Protein AF-A0A962N5F3-F1 (afdb_monomer)

Foldseek 3Di:
DQQWKKKAWPDQDPPQGGMDTQRQCSVCQVVLQVVCVVVVADRLLVQDQPSPPPPVPPDDPPPDDHDDNWAQLVRCLVSLVVSLVVCVVCVVVGPCSPSNNVSSVSSNVVSVSCNVVRIIIGMDTD

pLDDT: mean 84.39, std 16.18, range [43.09, 96.56]

Solvent-accessible surface area (backbone atoms only — not comparable to full-atom values): 7182 Å² total; per-residue (Å²): 126,48,78,33,29,31,45,35,39,78,55,68,43,89,101,66,50,42,60,48,81,30,64,53,45,18,73,36,40,74,60,51,34,53,48,20,61,75,75,71,41,66,37,69,60,61,50,20,67,84,50,78,70,75,65,91,64,93,80,71,94,78,78,76,72,89,84,61,77,61,41,61,24,65,74,52,44,62,30,48,54,54,50,41,53,48,44,69,74,47,38,85,84,42,97,52,38,72,58,32,47,51,42,40,55,50,53,46,54,51,27,55,52,25,43,77,71,71,33,31,27,30,36,47,76,74

Sequence (126 aa):
MADALYLILEEAIDDVGESSEAPAMAKALRKLNRIARVIGVSRLSGFAPGSDEADEDEDDEWRMSGGEDWFAAEEALESLHALDGYVESDPEEFKRPKALRKEFAQLIAILERAAEEGVRFRFEIE

Mean predicted aligned error: 6.51 Å

Radius of gyration: 13.87 Å; Cα contacts (8 Å, |Δi|>4): 184; chains: 1; bounding box: 34×25×41 Å

Secondary structure (DSSP, 8-state):
--S-EEEEEEEEETTTEEEEE-HH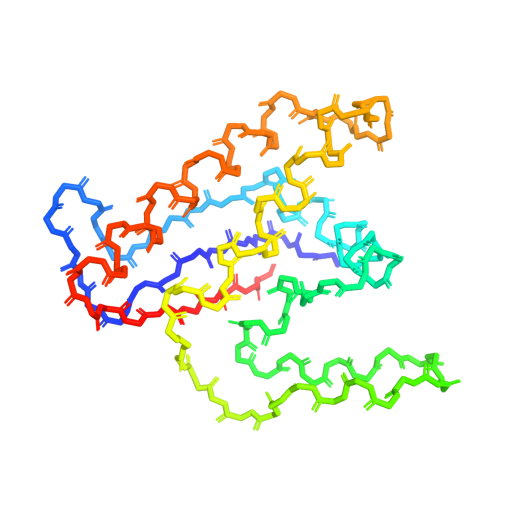HHHHHHHHHHHHHHHT---GGGGSTT-----S---------S--S-EEHHHHHHHHHHHHHHHHH-GGGSSSHHHHHHHHHHHHHHHHHHHHHT-EEEEEE-

Structure (mmCIF, N/CA/C/O backbone):
data_AF-A0A962N5F3-F1
#
_entry.id   AF-A0A962N5F3-F1
#
loop_
_atom_site.group_PDB
_atom_site.id
_atom_site.type_symbol
_atom_site.label_atom_id
_atom_site.label_alt_id
_atom_site.label_comp_id
_atom_site.label_asym_id
_atom_site.label_entity_id
_atom_site.label_seq_id
_atom_site.pdbx_PDB_ins_code
_atom_site.Cartn_x
_atom_site.Cartn_y
_atom_site.Cartn_z
_atom_site.occupancy
_atom_site.B_iso_or_equiv
_atom_site.auth_seq_id
_atom_site.auth_comp_id
_atom_site.auth_asym_id
_atom_site.auth_atom_id
_atom_site.pdbx_PDB_model_num
ATOM 1 N N . MET A 1 1 ? -1.019 11.096 -14.756 1.00 54.66 1 MET A N 1
ATOM 2 C CA . MET A 1 1 ? -0.041 10.387 -13.899 1.00 54.66 1 MET A CA 1
ATOM 3 C C . MET A 1 1 ? -0.479 10.738 -12.500 1.00 54.66 1 MET A C 1
ATOM 5 O O . MET A 1 1 ? -0.838 11.891 -12.342 1.00 54.66 1 MET A O 1
ATOM 9 N N . ALA A 1 2 ? -0.517 9.785 -11.570 1.00 61.31 2 ALA A N 1
ATOM 10 C CA . ALA A 1 2 ? -0.730 10.136 -10.170 1.00 61.31 2 ALA A CA 1
ATOM 11 C C . ALA A 1 2 ? 0.458 10.991 -9.719 1.00 61.31 2 ALA A C 1
ATOM 13 O O . ALA A 1 2 ? 1.613 10.563 -9.856 1.00 61.31 2 ALA A O 1
ATOM 14 N N . ASP A 1 3 ? 0.169 12.201 -9.277 1.00 71.00 3 ASP A N 1
ATOM 15 C CA . ASP A 1 3 ? 1.122 13.120 -8.683 1.00 71.00 3 ASP A CA 1
ATOM 16 C C . ASP A 1 3 ? 1.367 12.742 -7.212 1.00 71.00 3 ASP A C 1
ATOM 18 O O . ASP A 1 3 ? 2.507 12.866 -6.747 1.00 71.00 3 ASP A O 1
ATOM 22 N N . ALA A 1 4 ? 0.372 12.151 -6.536 1.00 84.31 4 ALA A N 1
ATOM 23 C CA . ALA A 1 4 ? 0.507 11.564 -5.204 1.00 84.31 4 ALA A CA 1
ATOM 24 C C . ALA A 1 4 ? -0.363 10.305 -4.991 1.00 84.31 4 ALA A C 1
ATOM 26 O O . ALA A 1 4 ? -1.349 10.066 -5.685 1.00 84.31 4 ALA A O 1
ATOM 27 N N . LEU A 1 5 ? 0.049 9.472 -4.030 1.00 90.69 5 LEU A N 1
ATOM 28 C CA . LEU A 1 5 ? -0.692 8.310 -3.534 1.00 90.69 5 LEU A CA 1
ATOM 29 C C . LEU A 1 5 ? -0.639 8.355 -2.008 1.00 90.69 5 LEU A C 1
ATOM 31 O O . LEU A 1 5 ? 0.456 8.349 -1.437 1.00 90.69 5 LEU A O 1
ATOM 35 N N . TYR A 1 6 ? -1.800 8.362 -1.369 1.00 91.81 6 TYR A N 1
ATOM 36 C CA . TYR A 1 6 ? -1.949 8.361 0.080 1.00 91.81 6 TYR A CA 1
ATOM 37 C C . TYR A 1 6 ? -2.725 7.132 0.523 1.00 91.81 6 TYR A C 1
ATOM 39 O O . TYR A 1 6 ? -3.750 6.808 -0.063 1.00 91.81 6 TYR A O 1
ATOM 47 N N . LEU A 1 7 ? -2.259 6.466 1.572 1.00 93.75 7 LEU A N 1
ATOM 48 C CA . LEU A 1 7 ? -3.068 5.542 2.355 1.00 93.75 7 LEU A CA 1
ATOM 49 C C . LEU A 1 7 ? -3.762 6.345 3.447 1.00 93.75 7 LEU A C 1
ATOM 51 O O . LEU A 1 7 ? -3.077 7.005 4.226 1.00 93.75 7 LEU A O 1
ATOM 55 N N . ILE A 1 8 ? -5.087 6.279 3.504 1.00 94.19 8 ILE A N 1
ATOM 56 C CA . ILE A 1 8 ? -5.911 6.923 4.527 1.00 94.19 8 ILE A CA 1
ATOM 57 C C . ILE A 1 8 ? -6.582 5.831 5.357 1.00 94.19 8 ILE A C 1
ATOM 59 O O . ILE A 1 8 ? -7.126 4.880 4.795 1.00 94.19 8 ILE A O 1
ATOM 63 N N . LEU A 1 9 ? -6.544 5.966 6.678 1.00 94.00 9 LEU A N 1
ATOM 64 C CA . LEU A 1 9 ? -7.265 5.107 7.614 1.00 94.00 9 LEU A CA 1
ATOM 65 C C . LEU A 1 9 ? -8.596 5.758 8.004 1.00 94.00 9 LEU A C 1
ATOM 67 O O . LEU A 1 9 ? -8.680 6.979 8.110 1.00 94.00 9 LEU A O 1
ATOM 71 N N . GLU A 1 10 ? -9.635 4.948 8.210 1.00 92.44 10 GLU A N 1
ATOM 72 C CA . GLU A 1 10 ? -10.956 5.434 8.637 1.00 92.44 10 GLU A CA 1
ATOM 73 C C . GLU A 1 10 ? -10.895 6.067 10.031 1.00 92.44 10 GLU A C 1
ATOM 75 O O . GLU A 1 10 ? -11.589 7.042 10.316 1.00 92.44 10 GLU A O 1
ATOM 80 N N . GLU A 1 11 ? -10.033 5.522 10.887 1.00 90.19 11 GLU A N 1
ATOM 81 C CA . GLU A 1 11 ? -9.745 6.030 12.219 1.00 90.19 11 GLU A CA 1
ATOM 82 C C . GLU A 1 11 ? -8.227 6.051 12.431 1.00 90.19 11 GLU A C 1
ATOM 84 O O . GLU A 1 11 ? -7.497 5.193 11.931 1.00 90.19 11 GLU A O 1
ATOM 89 N N . ALA A 1 12 ? -7.731 7.049 13.162 1.00 88.50 12 ALA A N 1
ATOM 90 C CA . ALA A 1 12 ? -6.312 7.130 13.480 1.00 88.50 12 ALA A CA 1
ATOM 91 C C . ALA A 1 12 ? -5.913 6.004 14.440 1.00 88.50 12 ALA A C 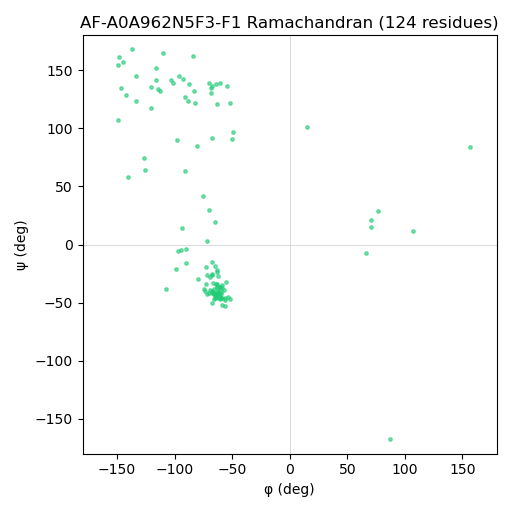1
ATOM 93 O O . ALA A 1 12 ? -6.570 5.789 15.458 1.00 88.50 12 ALA A O 1
ATOM 94 N N . ILE A 1 13 ? -4.791 5.356 14.143 1.00 89.56 13 ILE A N 1
ATOM 95 C CA . ILE A 1 13 ? -4.197 4.339 15.009 1.00 89.56 13 ILE A CA 1
ATOM 96 C C . ILE A 1 13 ? -3.023 4.952 15.773 1.00 89.56 13 ILE A C 1
ATOM 98 O O . ILE A 1 13 ? -2.224 5.713 15.204 1.00 89.56 13 ILE A O 1
ATOM 102 N N . ASP A 1 14 ? -2.904 4.607 17.056 1.00 83.81 14 ASP A N 1
ATOM 103 C CA . ASP A 1 14 ? -1.775 5.011 17.894 1.00 83.81 14 ASP A CA 1
ATOM 104 C C . ASP A 1 14 ? -0.441 4.602 17.230 1.00 83.81 14 ASP A C 1
ATOM 106 O O . ASP A 1 14 ? -0.303 3.518 16.668 1.00 83.81 14 ASP A O 1
ATOM 110 N N . ASP A 1 15 ? 0.544 5.503 17.255 1.00 79.94 15 ASP A N 1
ATOM 111 C CA . ASP A 1 15 ? 1.874 5.366 16.629 1.00 79.94 15 ASP A CA 1
ATOM 112 C C . ASP A 1 15 ? 1.931 5.312 15.081 1.00 79.94 15 ASP A C 1
ATOM 114 O O . ASP A 1 15 ? 3.025 5.408 14.517 1.00 79.94 15 ASP A O 1
ATOM 118 N N . VAL A 1 16 ? 0.793 5.238 14.378 1.00 80.25 16 VAL A N 1
ATOM 119 C CA . VAL A 1 16 ? 0.719 5.218 12.900 1.00 80.25 16 VAL A CA 1
ATOM 120 C C . VAL A 1 16 ? 0.180 6.531 12.321 1.00 80.25 16 VAL A C 1
ATOM 122 O O . VAL A 1 16 ? 0.693 7.019 11.311 1.00 80.25 16 VAL A O 1
ATOM 125 N N . GLY A 1 17 ? -0.811 7.136 12.981 1.00 84.06 17 GLY A N 1
ATOM 126 C CA . GLY A 1 17 ? -1.531 8.310 12.481 1.00 84.06 17 GLY A CA 1
ATOM 127 C C . GLY A 1 17 ? -2.715 7.946 11.576 1.00 84.06 17 GLY A C 1
ATOM 128 O O . GLY A 1 17 ? -3.154 6.804 11.545 1.00 84.06 17 GLY A O 1
ATOM 129 N N . GLU A 1 18 ? -3.260 8.941 10.873 1.00 82.62 18 GLU A N 1
ATOM 130 C CA . GLU A 1 18 ? -4.466 8.808 10.029 1.00 82.62 18 GLU A CA 1
ATOM 131 C C . GLU A 1 18 ? -4.138 8.619 8.537 1.00 82.62 18 GLU A C 1
ATOM 133 O O . GLU A 1 18 ? -4.955 8.116 7.771 1.00 82.62 18 GLU A O 1
ATOM 138 N N . SER A 1 19 ? -2.938 9.019 8.098 1.00 89.25 19 SER A N 1
ATOM 139 C CA . SER A 1 19 ? -2.544 8.940 6.689 1.00 89.25 19 SER A CA 1
ATOM 140 C C . SER A 1 19 ? -1.047 8.720 6.476 1.00 89.25 19 SER A C 1
ATOM 142 O O . SER A 1 19 ? -0.211 9.093 7.303 1.00 89.25 19 SER A O 1
ATOM 144 N N . SER A 1 20 ? -0.696 8.127 5.332 1.00 91.19 20 SER A N 1
ATOM 145 C CA . SER A 1 20 ? 0.686 7.894 4.916 1.00 91.19 20 SER A CA 1
ATOM 146 C C . SER A 1 20 ? 0.878 8.095 3.412 1.00 91.19 20 SER A C 1
ATOM 148 O O . SER A 1 20 ? 0.156 7.517 2.606 1.00 91.19 20 SER A O 1
ATOM 150 N N . GLU A 1 21 ? 1.862 8.908 3.023 1.00 92.50 21 GLU A N 1
ATOM 151 C CA . GLU A 1 21 ? 2.188 9.187 1.618 1.00 92.50 21 GLU A CA 1
ATOM 152 C C . GLU A 1 21 ? 3.171 8.152 1.042 1.00 92.50 21 GLU A C 1
ATOM 154 O O . GLU A 1 21 ? 4.170 7.806 1.677 1.00 92.50 21 GLU A O 1
ATOM 159 N N . ALA A 1 22 ? 2.932 7.722 -0.200 1.00 92.31 22 ALA A N 1
ATOM 160 C CA . ALA A 1 22 ? 3.764 6.776 -0.942 1.00 92.31 22 ALA A CA 1
ATOM 161 C C . ALA A 1 22 ? 4.183 7.342 -2.324 1.00 92.31 22 ALA A C 1
ATOM 163 O O . ALA A 1 22 ? 3.657 6.952 -3.375 1.00 92.31 22 ALA A O 1
ATOM 164 N N . PRO A 1 23 ? 5.134 8.295 -2.371 1.00 92.44 23 PRO A N 1
ATOM 165 C CA . PRO A 1 23 ? 5.475 9.021 -3.597 1.00 92.44 23 PRO A CA 1
ATOM 166 C C . PRO A 1 23 ? 6.241 8.188 -4.642 1.00 92.44 23 PRO A C 1
ATOM 168 O O . PRO A 1 23 ? 6.213 8.512 -5.838 1.00 92.44 23 PRO A O 1
ATOM 171 N N . ALA A 1 24 ? 6.981 7.144 -4.252 1.00 91.88 24 ALA A N 1
ATOM 172 C CA . ALA A 1 24 ? 7.600 6.222 -5.204 1.00 91.88 24 ALA A CA 1
ATOM 173 C C . ALA A 1 24 ? 6.556 5.281 -5.821 1.00 91.88 24 ALA A C 1
ATOM 175 O O . ALA A 1 24 ? 6.630 5.031 -7.028 1.00 91.88 24 ALA A O 1
ATOM 176 N N . MET A 1 25 ? 5.576 4.826 -5.037 1.00 92.81 25 MET A N 1
ATOM 177 C CA . MET A 1 25 ? 4.414 4.086 -5.519 1.00 92.81 25 MET A CA 1
ATOM 178 C C . MET A 1 25 ? 3.570 4.923 -6.465 1.00 92.81 25 MET A C 1
ATOM 180 O O . MET A 1 25 ? 3.279 4.434 -7.549 1.00 92.81 25 MET A O 1
ATOM 184 N N . ALA A 1 26 ? 3.266 6.185 -6.145 1.00 91.69 26 ALA A N 1
ATOM 185 C CA . ALA A 1 26 ? 2.515 7.081 -7.033 1.00 91.69 26 ALA A CA 1
ATOM 186 C C . ALA A 1 26 ? 3.135 7.135 -8.442 1.00 91.69 26 ALA A C 1
ATOM 188 O O . ALA A 1 26 ? 2.480 6.901 -9.460 1.00 91.69 26 ALA A O 1
ATOM 189 N N . LYS A 1 27 ? 4.463 7.301 -8.507 1.00 91.31 27 LYS A N 1
ATOM 190 C CA . LYS A 1 27 ? 5.227 7.314 -9.768 1.00 91.31 27 LYS A CA 1
ATOM 191 C C . LYS A 1 27 ? 5.253 5.966 -10.485 1.00 91.31 27 LYS A C 1
ATOM 193 O O . LYS A 1 27 ? 5.463 5.928 -11.699 1.00 91.31 27 LYS A O 1
ATOM 198 N N . ALA A 1 28 ? 5.096 4.871 -9.748 1.00 91.56 28 ALA A N 1
ATOM 199 C CA . ALA A 1 28 ? 5.073 3.512 -10.270 1.00 91.56 28 ALA A CA 1
ATOM 200 C C . ALA A 1 28 ? 3.648 2.969 -10.483 1.00 91.56 28 ALA A C 1
ATOM 202 O O . ALA A 1 28 ? 3.515 1.898 -11.067 1.00 91.56 28 ALA A O 1
ATOM 203 N N . LEU A 1 29 ? 2.596 3.695 -10.088 1.00 90.94 29 LEU A N 1
ATOM 204 C CA . LEU A 1 29 ? 1.239 3.169 -9.908 1.00 90.94 29 LEU A CA 1
ATOM 205 C C . LEU A 1 29 ? 0.684 2.500 -11.166 1.00 90.94 29 LEU A C 1
ATOM 207 O O . LEU A 1 29 ? 0.247 1.356 -11.118 1.00 90.94 29 LEU A O 1
ATOM 211 N N . ARG A 1 30 ? 0.799 3.156 -12.328 1.00 89.88 30 ARG A N 1
ATOM 212 C CA . ARG A 1 30 ? 0.374 2.571 -13.615 1.00 89.88 30 ARG A CA 1
ATOM 213 C C . ARG A 1 30 ? 1.072 1.247 -13.917 1.00 89.88 30 ARG A C 1
ATOM 215 O O . ARG A 1 30 ? 0.464 0.322 -14.444 1.00 89.88 30 ARG A O 1
ATOM 222 N N . LYS A 1 31 ? 2.364 1.161 -13.599 1.00 91.81 31 LYS A N 1
ATOM 223 C CA . LYS A 1 31 ? 3.145 -0.058 -13.805 1.00 91.81 31 LYS A CA 1
ATOM 224 C C . LYS A 1 31 ? 2.750 -1.134 -12.797 1.00 91.81 31 LYS A C 1
ATOM 226 O O . LYS A 1 31 ? 2.577 -2.276 -13.203 1.00 91.81 31 LYS A O 1
ATOM 231 N N . LEU A 1 32 ? 2.562 -0.767 -11.531 1.00 92.25 32 LEU A N 1
ATOM 232 C CA . LEU A 1 32 ? 2.097 -1.673 -10.481 1.00 92.25 32 LEU A CA 1
ATOM 233 C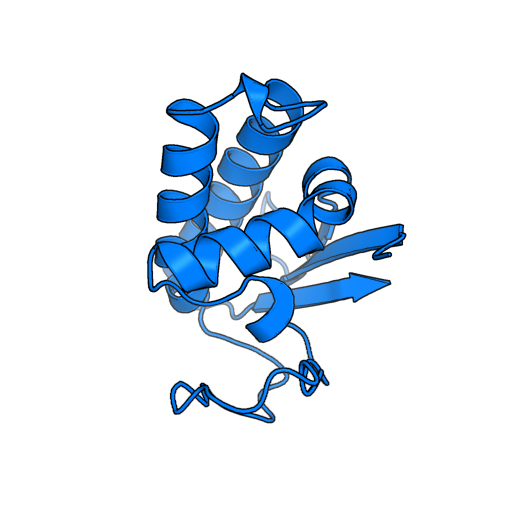 C . LEU A 1 32 ? 0.719 -2.251 -10.805 1.00 92.25 32 LEU A C 1
ATOM 235 O O . LEU A 1 32 ? 0.559 -3.458 -10.736 1.00 92.25 32 LEU A O 1
ATOM 239 N N . ASN A 1 33 ? -0.234 -1.438 -11.262 1.00 90.94 33 ASN A N 1
ATOM 240 C CA . ASN A 1 33 ? -1.554 -1.910 -11.686 1.00 90.94 33 ASN A CA 1
ATOM 241 C C . ASN A 1 33 ? -1.476 -2.878 -12.872 1.00 90.94 33 ASN A C 1
ATOM 243 O O . ASN A 1 33 ? -2.162 -3.898 -12.893 1.00 90.94 33 ASN A O 1
ATOM 247 N N . ARG A 1 34 ? -0.606 -2.593 -13.849 1.00 90.56 34 ARG A N 1
ATOM 248 C CA . ARG A 1 34 ? -0.363 -3.514 -14.965 1.00 90.56 34 ARG A CA 1
ATOM 249 C C . ARG A 1 34 ? 0.224 -4.840 -14.483 1.00 90.56 34 ARG A C 1
ATOM 251 O O . ARG A 1 34 ? -0.180 -5.887 -14.973 1.00 90.56 34 ARG A O 1
ATOM 258 N N . ILE A 1 35 ? 1.170 -4.799 -13.548 1.00 91.81 35 ILE A N 1
ATOM 259 C CA . ILE A 1 35 ? 1.758 -6.003 -12.951 1.00 91.81 35 ILE A CA 1
ATOM 260 C C . ILE A 1 35 ? 0.699 -6.766 -12.155 1.00 91.81 35 ILE A C 1
ATOM 262 O O . ILE A 1 35 ? 0.593 -7.970 -12.346 1.00 91.81 35 ILE A O 1
ATOM 266 N N . ALA A 1 36 ? -0.120 -6.080 -11.353 1.00 90.81 36 ALA A N 1
ATOM 267 C CA . ALA A 1 36 ? -1.211 -6.671 -10.580 1.00 90.81 36 ALA A CA 1
ATOM 268 C C . ALA A 1 36 ? -2.149 -7.496 -11.475 1.00 90.81 36 ALA A C 1
ATOM 270 O O . ALA A 1 36 ? -2.414 -8.657 -11.177 1.00 90.81 36 ALA A O 1
ATOM 271 N N . ARG A 1 37 ? -2.528 -6.951 -12.641 1.00 89.12 37 ARG A N 1
ATOM 272 C CA . ARG A 1 37 ? -3.309 -7.664 -13.668 1.00 89.12 37 ARG A CA 1
ATOM 273 C C . ARG A 1 37 ? -2.597 -8.920 -14.186 1.00 89.12 37 ARG A C 1
ATOM 275 O O . ARG A 1 37 ? -3.223 -9.958 -14.345 1.00 89.12 37 ARG A O 1
ATOM 282 N N . VAL A 1 38 ? -1.289 -8.839 -14.438 1.00 89.62 38 VAL A N 1
ATOM 283 C CA . VAL A 1 38 ? -0.488 -9.974 -14.936 1.00 89.62 38 VAL A CA 1
ATOM 284 C C . VAL A 1 38 ? -0.359 -11.086 -13.893 1.00 89.62 38 VAL A C 1
ATOM 286 O O . VAL A 1 38 ? -0.415 -12.259 -14.256 1.00 89.62 38 VAL A O 1
ATOM 289 N N . ILE A 1 39 ? -0.181 -10.736 -12.618 1.00 89.12 39 ILE A N 1
ATOM 290 C CA . ILE A 1 39 ? -0.009 -11.706 -11.525 1.00 89.12 39 ILE A CA 1
ATOM 291 C C . ILE A 1 39 ? -1.337 -12.128 -10.875 1.00 89.12 39 ILE A C 1
ATOM 293 O O . ILE A 1 39 ? -1.330 -13.004 -10.017 1.00 89.12 39 ILE A O 1
ATOM 297 N N . GLY A 1 40 ? -2.462 -11.543 -11.297 1.00 87.81 40 GLY A N 1
ATOM 298 C CA . GLY A 1 40 ? -3.806 -11.918 -10.858 1.00 87.81 40 GLY A CA 1
ATOM 299 C C . GLY A 1 40 ? -4.199 -11.415 -9.466 1.00 87.81 40 GLY A C 1
ATOM 300 O O . GLY A 1 40 ? -5.004 -12.070 -8.814 1.00 87.81 40 GLY A O 1
ATOM 301 N N . VAL A 1 41 ? -3.649 -10.283 -9.009 1.00 89.94 41 VAL A N 1
ATOM 302 C CA . VAL A 1 41 ? -4.038 -9.636 -7.737 1.00 89.94 41 VAL A CA 1
ATOM 303 C C . VAL A 1 41 ? -4.782 -8.325 -7.979 1.00 89.94 41 VAL A C 1
ATOM 305 O O . VAL A 1 41 ? -4.734 -7.752 -9.073 1.00 89.94 41 VAL A O 1
ATOM 308 N N . SER A 1 42 ? -5.455 -7.821 -6.945 1.00 89.12 42 SER A N 1
ATOM 309 C CA . SER A 1 42 ? -6.178 -6.553 -7.013 1.00 89.12 42 SER A CA 1
ATOM 310 C C . SER A 1 42 ? -5.242 -5.384 -7.334 1.00 89.12 42 SER A C 1
ATOM 312 O O . SER A 1 42 ? -4.119 -5.265 -6.839 1.00 89.12 42 SER A O 1
ATOM 314 N N . ARG A 1 43 ? -5.713 -4.482 -8.199 1.00 90.25 43 ARG A N 1
ATOM 315 C CA . ARG A 1 43 ? -4.997 -3.244 -8.535 1.00 90.25 43 ARG A CA 1
ATOM 316 C C . ARG A 1 43 ? -5.020 -2.314 -7.325 1.00 90.25 43 ARG A C 1
ATOM 318 O O . ARG A 1 43 ? -6.073 -2.144 -6.720 1.00 90.25 43 ARG A O 1
ATOM 325 N N . LEU A 1 44 ? -3.909 -1.634 -7.034 1.00 88.38 44 LEU A N 1
ATOM 326 C CA . LEU A 1 44 ? -3.861 -0.666 -5.929 1.00 88.38 44 LEU A CA 1
ATOM 327 C C . LEU A 1 44 ? -4.862 0.471 -6.136 1.00 88.38 44 LEU A C 1
ATOM 329 O O . LEU A 1 44 ? -5.502 0.907 -5.188 1.00 88.38 44 LEU A O 1
ATOM 333 N N . SER A 1 45 ? -5.060 0.907 -7.383 1.00 87.25 45 SER A N 1
ATOM 334 C CA . SER A 1 45 ? -6.081 1.915 -7.676 1.00 87.25 45 SER A CA 1
ATOM 335 C C . SER A 1 45 ? -7.500 1.445 -7.376 1.00 87.25 45 SER A C 1
ATOM 337 O O . SER A 1 45 ? -8.336 2.295 -7.123 1.00 87.25 45 SER A O 1
ATOM 339 N N . GLY A 1 46 ? -7.774 0.137 -7.358 1.00 86.38 46 GLY A N 1
ATOM 340 C CA . GLY A 1 46 ? -9.102 -0.400 -7.048 1.00 86.38 46 GLY A CA 1
ATOM 341 C C . GLY A 1 46 ? -9.563 -0.127 -5.614 1.00 86.38 46 GLY A C 1
ATOM 342 O O . GLY A 1 46 ? -10.757 -0.155 -5.357 1.00 86.38 46 GLY A O 1
ATOM 343 N N . PHE A 1 47 ? -8.640 0.204 -4.703 1.00 88.19 47 PHE A N 1
ATOM 344 C CA . PHE A 1 47 ? -8.969 0.605 -3.330 1.00 88.19 47 PHE A CA 1
ATOM 345 C C . PHE A 1 47 ? -9.094 2.129 -3.159 1.00 88.19 47 PHE A C 1
ATOM 347 O O . PHE A 1 47 ? -9.061 2.632 -2.035 1.00 88.19 47 PHE A O 1
ATOM 354 N N . ALA A 1 48 ? -9.182 2.885 -4.258 1.00 86.38 48 ALA A N 1
ATOM 355 C CA . ALA A 1 48 ? -9.436 4.321 -4.236 1.00 86.38 48 ALA A CA 1
ATOM 356 C C . ALA A 1 48 ? -10.894 4.635 -4.619 1.00 86.38 48 ALA A C 1
ATOM 358 O O . ALA A 1 48 ? -11.438 3.995 -5.531 1.00 86.38 48 ALA A O 1
ATOM 359 N N . PRO A 1 49 ? -11.538 5.627 -3.975 1.00 77.50 49 PRO A N 1
ATOM 360 C CA . PRO A 1 49 ? -12.899 6.018 -4.313 1.00 77.50 49 PRO A CA 1
ATOM 361 C C . PRO A 1 49 ? -12.953 6.567 -5.741 1.00 77.50 49 PRO A C 1
ATOM 363 O O . PRO A 1 49 ? -12.084 7.321 -6.175 1.00 77.50 49 PRO A O 1
ATOM 366 N N . GLY A 1 50 ? -13.985 6.180 -6.492 1.00 66.19 50 GLY A N 1
ATOM 367 C CA . GLY A 1 50 ? -14.148 6.621 -7.879 1.00 66.19 50 GLY A CA 1
ATOM 368 C C . GLY A 1 50 ? -13.135 6.025 -8.861 1.00 66.19 50 GLY A C 1
ATOM 369 O O . GLY A 1 50 ? -13.056 6.500 -9.990 1.00 66.19 50 GLY A O 1
ATOM 370 N N . SER A 1 51 ? -12.414 4.965 -8.481 1.00 60.22 51 SER A N 1
ATOM 371 C CA . SER A 1 51 ? -11.502 4.208 -9.354 1.00 60.22 51 SER A CA 1
ATOM 372 C C . SER A 1 51 ? -12.195 3.373 -10.440 1.00 60.22 51 SER A C 1
ATOM 374 O O . SER A 1 51 ? -11.651 2.384 -10.935 1.00 60.22 51 SER A O 1
ATOM 376 N N . ASP A 1 52 ? -13.360 3.835 -10.895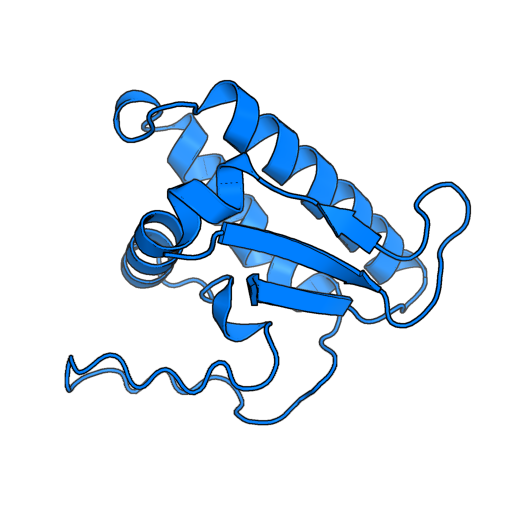 1.00 48.75 52 ASP A N 1
ATOM 377 C CA . ASP A 1 52 ? -14.048 3.396 -12.108 1.00 48.75 52 ASP A CA 1
ATOM 378 C C . ASP A 1 52 ? -13.329 3.983 -13.343 1.00 48.75 52 ASP A C 1
ATOM 380 O O . ASP A 1 52 ? -13.951 4.473 -14.287 1.00 48.75 52 ASP A O 1
ATOM 384 N N . GLU A 1 53 ? -11.986 3.977 -13.339 1.00 47.81 53 GLU A N 1
ATOM 385 C CA . GLU A 1 53 ? -11.233 4.088 -14.582 1.00 47.81 53 GLU A CA 1
ATOM 386 C C . GLU A 1 53 ? -11.506 2.788 -15.340 1.00 47.81 53 GLU A C 1
ATOM 388 O O . GLU A 1 53 ? -10.858 1.754 -15.148 1.00 47.81 53 GLU A O 1
ATOM 393 N N . ALA A 1 54 ? -12.544 2.857 -16.172 1.00 43.56 54 ALA A N 1
ATOM 394 C CA . ALA A 1 54 ? -12.670 2.068 -17.374 1.00 43.56 54 ALA A CA 1
ATOM 395 C C . ALA A 1 54 ? -11.358 2.228 -18.154 1.00 43.56 54 ALA A C 1
ATOM 397 O O . ALA A 1 54 ? -11.192 3.166 -18.933 1.00 43.56 54 ALA A O 1
ATOM 398 N N . ASP A 1 55 ? -10.396 1.343 -17.893 1.00 44.81 55 ASP A N 1
ATOM 399 C CA . ASP A 1 55 ? -9.337 1.078 -18.851 1.00 44.81 55 ASP A CA 1
ATOM 400 C C . ASP A 1 55 ? -10.058 0.772 -20.175 1.00 44.81 55 ASP A C 1
ATOM 402 O O . ASP A 1 55 ? -10.899 -0.124 -20.234 1.00 44.81 55 ASP A O 1
ATOM 406 N N . GLU A 1 56 ? -9.766 1.537 -21.230 1.00 47.56 56 GLU A N 1
ATOM 407 C CA . GLU A 1 56 ? -10.294 1.352 -22.595 1.00 47.56 56 GLU A CA 1
ATOM 408 C C . GLU A 1 56 ? -9.823 0.029 -23.248 1.00 47.56 56 GLU A C 1
ATOM 410 O O . GLU A 1 56 ? -9.874 -0.125 -24.466 1.00 47.56 56 GLU A O 1
ATOM 415 N N . ASP A 1 57 ? -9.374 -0.938 -22.448 1.00 48.94 57 ASP A N 1
ATOM 416 C CA . ASP A 1 57 ? -9.095 -2.303 -22.861 1.00 48.94 57 ASP A CA 1
ATOM 417 C C . ASP A 1 57 ? -10.315 -3.163 -22.493 1.00 48.94 57 ASP A C 1
ATOM 419 O O . ASP A 1 57 ? -10.417 -3.707 -21.391 1.00 48.94 57 ASP A O 1
ATOM 423 N N . GLU A 1 58 ? -11.260 -3.248 -23.437 1.00 49.47 58 GLU A N 1
ATOM 424 C CA . GLU A 1 58 ? -12.334 -4.246 -23.477 1.00 49.47 58 GLU A CA 1
ATOM 425 C C . GLU A 1 58 ? -11.747 -5.653 -23.283 1.00 49.47 58 GLU A C 1
ATOM 427 O O . GLU A 1 58 ? -11.204 -6.226 -24.219 1.00 49.47 58 GLU A O 1
ATOM 432 N N . ASP A 1 59 ? -11.785 -6.154 -22.049 1.00 51.62 59 ASP A N 1
ATOM 433 C CA . ASP A 1 59 ? -11.861 -7.561 -21.629 1.00 51.62 59 ASP A CA 1
ATOM 434 C C . ASP A 1 59 ? -11.290 -7.651 -20.207 1.00 51.62 59 ASP A C 1
ATOM 436 O O . ASP A 1 59 ? -10.113 -7.951 -19.998 1.00 51.62 59 ASP A O 1
ATOM 440 N N . ASP A 1 60 ? -12.114 -7.373 -19.197 1.00 43.97 60 ASP A N 1
ATOM 441 C CA . ASP A 1 60 ? -11.844 -7.917 -17.869 1.00 43.97 60 ASP A CA 1
ATOM 442 C C . ASP A 1 60 ? -13.134 -8.155 -17.087 1.00 43.97 60 ASP A C 1
ATOM 444 O O . ASP A 1 60 ? -13.805 -7.248 -16.598 1.00 43.97 60 ASP A O 1
ATOM 448 N N . GLU A 1 61 ? -13.463 -9.437 -16.965 1.00 47.31 61 GLU A N 1
ATOM 449 C CA . GLU A 1 61 ? -14.553 -9.986 -16.158 1.00 47.31 61 GLU A CA 1
ATOM 450 C C . GLU A 1 61 ? -14.247 -9.905 -14.642 1.00 47.31 61 GLU A C 1
ATOM 452 O O . GLU A 1 61 ? -15.056 -10.311 -13.811 1.00 47.31 61 GLU A O 1
ATOM 457 N N . TRP A 1 62 ? -13.106 -9.320 -14.257 1.00 47.19 62 TRP A N 1
ATOM 458 C CA . TRP A 1 62 ? -12.695 -9.072 -12.872 1.00 47.19 62 TRP A CA 1
ATOM 459 C C . TRP A 1 62 ? -13.150 -7.695 -12.391 1.00 47.19 62 TRP A C 1
ATOM 461 O O . TRP A 1 62 ? -12.364 -6.806 -12.062 1.00 47.19 62 TRP A O 1
ATOM 471 N N . ARG A 1 63 ? -14.469 -7.517 -12.351 1.00 46.06 63 ARG A N 1
ATOM 472 C CA . ARG A 1 63 ? -15.106 -6.341 -11.761 1.00 46.06 63 ARG A CA 1
ATOM 473 C C . ARG A 1 63 ? -15.168 -6.516 -10.240 1.00 46.06 63 ARG A C 1
ATOM 475 O O . ARG A 1 63 ? -16.173 -6.992 -9.719 1.00 46.06 63 ARG A O 1
ATOM 482 N N . MET A 1 64 ? -14.098 -6.165 -9.530 1.00 43.97 64 MET A N 1
ATOM 483 C CA . MET A 1 64 ? -14.146 -6.062 -8.067 1.00 43.97 64 MET A CA 1
ATOM 484 C C . MET A 1 64 ? -14.721 -4.691 -7.678 1.00 43.97 64 MET A C 1
ATOM 486 O O . MET A 1 64 ? -14.257 -3.663 -8.163 1.00 43.97 64 MET A O 1
ATOM 490 N N . SER A 1 65 ? -15.820 -4.762 -6.919 1.00 44.53 65 SER A N 1
ATOM 491 C CA . SER A 1 65 ? -16.611 -3.716 -6.243 1.00 44.53 65 SER A CA 1
ATOM 492 C C . SER A 1 65 ? -16.385 -2.256 -6.657 1.00 44.53 65 SER A C 1
ATOM 494 O O . SER A 1 65 ? -15.528 -1.543 -6.149 1.00 44.53 65 SER A O 1
ATOM 496 N N . GLY A 1 66 ? -17.301 -1.753 -7.488 1.00 43.09 66 GLY A N 1
ATOM 497 C CA . GLY A 1 66 ? -17.590 -0.324 -7.506 1.00 43.09 66 GLY A CA 1
ATOM 498 C C . GLY A 1 66 ? -18.287 0.102 -6.208 1.00 43.09 66 GLY A C 1
ATOM 499 O O . GLY A 1 66 ? -19.304 -0.485 -5.840 1.00 43.09 66 GLY A O 1
ATOM 500 N N . GLY A 1 67 ? -17.785 1.162 -5.571 1.00 49.31 67 GLY A N 1
ATOM 501 C CA . GLY A 1 67 ? -18.590 2.029 -4.704 1.00 49.31 67 GLY A CA 1
ATOM 502 C C . GLY A 1 67 ? -18.393 1.938 -3.190 1.00 49.31 67 GLY A C 1
ATOM 503 O O . GLY A 1 67 ? -19.214 2.512 -2.478 1.00 49.31 67 GLY A O 1
ATOM 504 N N . GLU A 1 68 ? -17.358 1.274 -2.676 1.00 57.50 68 GLU A N 1
ATOM 505 C CA . GLU A 1 68 ? -17.006 1.397 -1.254 1.00 57.50 68 GLU A CA 1
ATOM 506 C C . GLU A 1 68 ? -15.991 2.529 -1.049 1.00 57.50 68 GLU A C 1
ATOM 508 O O . GLU A 1 68 ? -14.955 2.582 -1.707 1.00 57.50 68 GLU A O 1
ATOM 513 N N . ASP A 1 69 ? -16.308 3.463 -0.145 1.00 75.94 69 ASP A N 1
ATOM 514 C CA . ASP A 1 69 ? -15.383 4.533 0.258 1.00 75.94 69 ASP A CA 1
ATOM 515 C C . ASP A 1 69 ? -14.241 4.003 1.142 1.00 75.94 69 ASP A C 1
ATOM 517 O O . ASP A 1 69 ? -13.226 4.682 1.277 1.00 75.94 69 ASP A O 1
ATOM 521 N N . TRP A 1 70 ? -14.417 2.823 1.753 1.00 89.50 70 TRP A N 1
ATOM 522 C CA . TRP A 1 70 ? -13.534 2.230 2.760 1.00 89.50 70 TRP A CA 1
ATOM 523 C C . TRP A 1 70 ? -13.506 0.704 2.639 1.00 89.50 70 TRP A C 1
ATOM 525 O O . TRP A 1 70 ? -14.559 0.073 2.582 1.00 89.50 70 TRP A O 1
ATOM 535 N N . PHE A 1 71 ? -12.311 0.124 2.692 1.00 91.62 71 PHE A N 1
ATOM 536 C CA . PHE A 1 71 ? -12.017 -1.299 2.514 1.00 91.62 71 PHE A CA 1
ATOM 537 C C . PHE A 1 71 ? -11.444 -1.894 3.801 1.00 91.62 71 PHE A C 1
ATOM 539 O O . PHE A 1 71 ? -10.801 -1.189 4.586 1.00 91.62 71 PHE A O 1
ATOM 546 N N . ALA A 1 72 ? -11.637 -3.189 4.040 1.00 92.31 72 ALA A N 1
ATOM 547 C CA . ALA A 1 72 ? -10.964 -3.856 5.148 1.00 92.31 72 ALA A CA 1
ATOM 548 C C . ALA A 1 72 ? -9.453 -3.920 4.880 1.00 92.31 72 ALA A C 1
ATOM 550 O O . ALA A 1 72 ? -9.026 -4.246 3.775 1.00 92.31 72 ALA A O 1
ATOM 551 N N . ALA A 1 73 ? -8.631 -3.627 5.892 1.00 92.69 73 ALA A N 1
ATOM 552 C CA . ALA A 1 73 ? -7.176 -3.533 5.734 1.00 92.69 73 ALA A CA 1
ATOM 553 C C . ALA A 1 73 ? -6.529 -4.794 5.133 1.00 92.69 73 ALA A C 1
ATOM 555 O O . ALA A 1 73 ? -5.575 -4.699 4.362 1.00 92.69 73 ALA A O 1
ATOM 556 N N . GLU A 1 74 ? -7.099 -5.966 5.415 1.00 92.25 74 GLU A N 1
ATOM 557 C CA . GLU A 1 74 ? -6.652 -7.255 4.882 1.00 92.25 74 GLU A CA 1
ATOM 558 C C . GLU A 1 74 ? -6.763 -7.355 3.350 1.00 92.25 74 GLU A C 1
ATOM 560 O O . GLU A 1 74 ? -5.970 -8.061 2.727 1.00 92.25 74 GLU A O 1
ATOM 565 N N . GLU A 1 75 ? -7.690 -6.624 2.722 1.00 90.06 75 GLU A N 1
ATOM 566 C CA . GLU A 1 75 ? -7.980 -6.746 1.287 1.00 90.06 75 GLU A CA 1
ATOM 567 C C . GLU A 1 75 ? -6.816 -6.289 0.396 1.00 90.06 75 GLU A C 1
ATOM 569 O O . GLU A 1 75 ? -6.587 -6.855 -0.676 1.00 90.06 75 GLU A O 1
ATOM 574 N N . ALA A 1 76 ? -6.043 -5.287 0.829 1.00 91.69 76 ALA A N 1
ATOM 575 C CA . ALA A 1 76 ? -4.876 -4.819 0.079 1.00 91.69 76 ALA A CA 1
ATOM 576 C C . ALA A 1 76 ? -3.572 -5.530 0.451 1.00 91.69 76 ALA A C 1
ATOM 578 O O . ALA A 1 76 ? -2.615 -5.449 -0.326 1.00 91.69 76 ALA A O 1
ATOM 579 N N . LEU A 1 77 ? -3.507 -6.238 1.586 1.00 94.19 77 LEU A N 1
ATOM 580 C CA . LEU A 1 77 ? -2.274 -6.891 2.041 1.00 94.19 77 LEU A CA 1
ATOM 581 C C . LEU A 1 77 ? -1.767 -7.916 1.023 1.00 94.19 77 LEU A C 1
ATOM 583 O O . LEU A 1 77 ? -0.590 -7.882 0.663 1.00 94.19 77 LEU A O 1
ATOM 587 N N . GLU A 1 78 ? -2.648 -8.768 0.491 1.00 92.69 78 GLU A N 1
ATOM 588 C CA . GLU A 1 78 ? -2.279 -9.751 -0.538 1.00 92.69 78 GLU A CA 1
ATOM 589 C C . GLU A 1 78 ? -1.640 -9.072 -1.759 1.00 92.69 78 GLU A C 1
ATOM 591 O O . GLU A 1 78 ? -0.575 -9.478 -2.232 1.00 92.69 78 GLU A O 1
ATOM 596 N N . SER A 1 79 ? -2.253 -7.982 -2.224 1.00 93.50 79 SER A N 1
ATOM 597 C CA . SER A 1 79 ? -1.787 -7.243 -3.398 1.00 93.50 79 SER A CA 1
ATOM 598 C C . SER A 1 79 ? -0.448 -6.551 -3.138 1.00 93.50 79 SER A C 1
ATOM 600 O O . SER A 1 79 ? 0.447 -6.601 -3.981 1.00 93.50 79 SER A O 1
ATOM 602 N N . LEU A 1 80 ? -0.271 -5.940 -1.964 1.00 95.44 80 LEU A N 1
ATOM 603 C CA . LEU A 1 80 ? 0.983 -5.290 -1.583 1.00 95.44 80 LEU A CA 1
ATOM 604 C C . LEU A 1 80 ? 2.130 -6.296 -1.433 1.00 95.44 80 LEU A C 1
ATOM 606 O O . LEU A 1 80 ? 3.223 -6.033 -1.933 1.00 95.44 80 LEU A O 1
ATOM 610 N N . HIS A 1 81 ? 1.892 -7.453 -0.809 1.00 95.94 81 HIS A N 1
ATOM 611 C CA . HIS A 1 81 ? 2.903 -8.506 -0.691 1.00 95.94 81 HIS A CA 1
ATOM 612 C C . HIS A 1 81 ? 3.302 -9.075 -2.054 1.00 95.94 81 HIS A C 1
ATOM 614 O O . HIS A 1 81 ? 4.493 -9.233 -2.333 1.00 95.94 81 HIS A O 1
ATOM 620 N N . ALA A 1 82 ? 2.327 -9.353 -2.922 1.00 94.31 82 ALA A N 1
ATOM 621 C CA . ALA A 1 82 ? 2.590 -9.880 -4.256 1.00 94.31 82 ALA A CA 1
ATOM 622 C C . ALA A 1 82 ? 3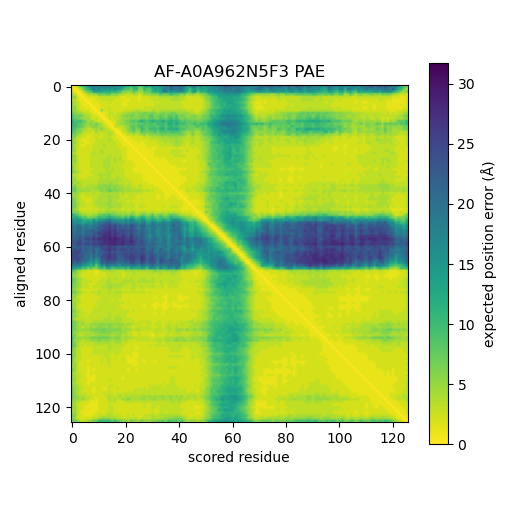.385 -8.883 -5.117 1.00 94.31 82 ALA A C 1
ATOM 624 O O . ALA A 1 82 ? 4.350 -9.258 -5.789 1.00 94.31 82 ALA A O 1
ATOM 625 N N . LEU A 1 83 ? 3.022 -7.599 -5.062 1.00 95.50 83 LEU A N 1
ATOM 626 C CA . LEU A 1 83 ? 3.725 -6.547 -5.788 1.00 95.50 83 LEU A CA 1
ATOM 627 C C . LEU A 1 83 ? 5.131 -6.280 -5.226 1.00 95.50 83 LEU A C 1
ATOM 629 O O . LEU A 1 83 ? 6.052 -6.105 -6.025 1.00 95.50 83 LEU A O 1
ATOM 633 N N . ASP A 1 84 ? 5.340 -6.296 -3.903 1.00 96.56 84 ASP A N 1
ATOM 634 C CA . ASP A 1 84 ? 6.694 -6.198 -3.329 1.00 96.56 84 ASP A CA 1
ATOM 635 C C . ASP A 1 84 ? 7.571 -7.374 -3.774 1.00 96.56 84 ASP A C 1
ATOM 637 O O . ASP A 1 84 ? 8.708 -7.163 -4.198 1.00 96.56 84 ASP A O 1
ATOM 641 N N . GLY A 1 85 ? 7.027 -8.596 -3.774 1.00 95.56 85 GLY A N 1
ATOM 642 C CA . GLY A 1 85 ? 7.727 -9.789 -4.256 1.00 95.56 85 GLY A CA 1
ATOM 643 C C . GLY A 1 85 ? 8.126 -9.699 -5.734 1.00 95.56 85 GLY A C 1
ATOM 644 O O . GLY A 1 85 ? 9.226 -10.117 -6.113 1.00 95.56 85 GLY A O 1
ATOM 645 N N . TYR A 1 86 ? 7.281 -9.088 -6.571 1.00 94.81 86 TYR A N 1
ATOM 646 C CA . TYR A 1 86 ? 7.624 -8.798 -7.965 1.00 94.81 86 TYR A CA 1
ATOM 647 C C . TYR A 1 86 ? 8.761 -7.770 -8.061 1.00 94.81 86 TYR A C 1
ATOM 649 O O . TYR A 1 86 ? 9.729 -7.973 -8.789 1.00 94.81 86 TYR A O 1
ATOM 657 N N . VAL A 1 87 ? 8.685 -6.667 -7.307 1.00 94.62 87 VAL A N 1
ATOM 658 C CA . VAL A 1 87 ? 9.734 -5.628 -7.294 1.00 94.62 87 VAL A CA 1
ATOM 659 C C . VAL A 1 87 ? 11.065 -6.176 -6.768 1.00 94.62 87 VAL A C 1
ATOM 661 O O . VAL A 1 87 ? 12.128 -5.734 -7.204 1.00 94.62 87 VAL A O 1
ATOM 664 N N . GLU A 1 88 ? 11.024 -7.115 -5.825 1.00 95.25 88 GLU A N 1
ATOM 665 C CA . GLU A 1 88 ? 12.201 -7.827 -5.332 1.00 95.25 88 GLU A CA 1
ATOM 666 C C . GLU A 1 88 ? 12.839 -8.718 -6.397 1.00 95.25 88 GLU A C 1
ATOM 668 O O . GLU A 1 88 ? 14.067 -8.748 -6.498 1.00 95.25 88 GLU A O 1
ATOM 673 N N . SER A 1 89 ? 12.016 -9.416 -7.180 1.00 95.00 89 SER A N 1
ATOM 674 C CA . SER A 1 89 ? 12.475 -10.339 -8.221 1.00 95.00 89 SER A CA 1
ATOM 675 C C . SER A 1 89 ? 13.035 -9.604 -9.440 1.00 95.00 89 SER A C 1
ATOM 677 O O . SER A 1 89 ? 14.082 -9.995 -9.950 1.00 95.00 89 SER A O 1
ATOM 679 N N . ASP A 1 90 ? 12.396 -8.502 -9.847 1.00 94.44 90 ASP A N 1
ATOM 680 C CA . ASP A 1 90 ? 12.729 -7.744 -11.060 1.00 94.44 90 ASP A CA 1
ATOM 681 C C . ASP A 1 90 ? 12.980 -6.246 -10.763 1.00 94.44 90 ASP A C 1
ATOM 683 O O . ASP A 1 90 ? 12.248 -5.361 -11.228 1.00 94.44 90 ASP A O 1
ATOM 687 N N . PRO A 1 91 ? 14.018 -5.893 -9.979 1.00 92.19 91 PRO A N 1
ATOM 688 C CA . PRO A 1 91 ? 14.248 -4.515 -9.552 1.00 92.19 91 PRO A CA 1
ATOM 689 C C . PRO A 1 91 ? 14.642 -3.574 -10.703 1.00 92.19 91 PRO A C 1
ATOM 691 O O . PRO A 1 91 ? 14.381 -2.370 -10.605 1.00 92.19 91 PRO A O 1
ATOM 694 N N . GLU A 1 92 ? 15.252 -4.076 -11.787 1.00 93.38 92 GLU A N 1
ATOM 695 C CA . GLU A 1 92 ? 15.607 -3.275 -12.973 1.00 93.38 92 GLU A CA 1
ATOM 696 C C . GLU A 1 92 ? 14.403 -2.681 -13.712 1.00 93.38 92 GLU A C 1
ATOM 698 O O . GLU A 1 92 ? 14.536 -1.659 -14.392 1.00 93.38 92 GLU A O 1
ATOM 703 N N . GLU A 1 93 ? 13.215 -3.263 -13.544 1.00 90.81 93 GLU A N 1
ATOM 704 C CA . GLU A 1 93 ? 11.978 -2.759 -14.134 1.00 90.81 93 GLU A CA 1
ATOM 705 C C . GLU A 1 93 ? 11.559 -1.410 -13.513 1.00 90.81 93 GLU A C 1
ATOM 707 O O . GLU A 1 93 ? 10.741 -0.676 -14.080 1.00 90.81 93 GLU A O 1
ATOM 712 N N . PHE A 1 94 ? 12.129 -1.026 -12.367 1.00 92.94 94 PHE A N 1
ATOM 713 C CA . PHE A 1 94 ? 11.752 0.178 -11.635 1.00 92.94 94 PHE A CA 1
ATOM 714 C C . PHE A 1 94 ? 12.897 1.188 -11.563 1.00 92.94 94 PHE A C 1
ATOM 716 O O . PHE A 1 94 ? 14.056 0.865 -11.334 1.00 92.94 94 PHE A O 1
ATOM 723 N N . LYS A 1 95 ? 12.570 2.482 -11.679 1.00 90.88 95 LYS A N 1
ATOM 724 C CA . LYS A 1 95 ? 13.573 3.557 -11.544 1.00 90.88 95 LYS A CA 1
ATOM 725 C C . LYS A 1 95 ? 14.103 3.705 -10.113 1.00 90.88 95 LYS A C 1
ATOM 727 O O . LYS A 1 95 ? 15.194 4.232 -9.914 1.00 90.88 95 LYS A O 1
ATOM 732 N N . ARG A 1 96 ? 13.297 3.340 -9.109 1.00 90.94 96 ARG A N 1
ATOM 733 C CA . ARG A 1 96 ? 13.591 3.521 -7.675 1.00 90.94 96 ARG A CA 1
ATOM 734 C C . ARG A 1 96 ? 13.138 2.307 -6.842 1.00 90.94 96 ARG A C 1
ATOM 736 O O . ARG A 1 96 ? 12.361 2.491 -5.908 1.00 90.94 96 ARG A O 1
ATOM 743 N N . PRO A 1 97 ? 13.624 1.086 -7.129 1.00 93.69 97 PRO A N 1
ATOM 744 C CA . PRO A 1 97 ? 13.124 -0.141 -6.503 1.00 93.69 97 PRO A CA 1
ATOM 745 C C . PRO A 1 97 ? 13.300 -0.119 -4.981 1.00 93.69 97 PRO A C 1
ATOM 747 O O . PRO A 1 97 ? 12.378 -0.438 -4.250 1.00 93.69 97 PRO A O 1
ATOM 750 N N . LYS A 1 98 ? 14.435 0.379 -4.472 1.00 94.44 98 LYS A N 1
ATOM 751 C CA . LYS A 1 98 ? 14.674 0.482 -3.020 1.00 94.44 98 LYS A CA 1
ATOM 752 C C . LYS A 1 98 ? 13.690 1.405 -2.296 1.00 94.44 98 LYS A C 1
ATOM 754 O O . LYS A 1 98 ? 13.288 1.100 -1.181 1.00 94.44 98 LYS A O 1
ATOM 759 N N . ALA A 1 99 ? 13.346 2.544 -2.903 1.00 94.31 99 ALA A N 1
ATOM 760 C CA . ALA A 1 99 ? 12.374 3.465 -2.314 1.00 94.31 99 ALA A CA 1
ATOM 761 C C . ALA A 1 99 ? 10.972 2.851 -2.358 1.00 94.31 99 ALA A C 1
ATOM 763 O O . ALA A 1 99 ? 10.262 2.882 -1.363 1.00 94.31 99 ALA A O 1
ATOM 764 N N . LEU A 1 100 ? 10.639 2.217 -3.482 1.00 94.38 100 LEU A N 1
ATOM 765 C CA . LEU A 1 100 ? 9.369 1.540 -3.681 1.00 94.38 100 LEU A CA 1
ATOM 766 C C . LEU A 1 100 ? 9.153 0.400 -2.672 1.00 94.38 100 LEU A C 1
ATOM 768 O O . LEU A 1 100 ? 8.120 0.359 -2.022 1.00 94.38 100 LEU A O 1
ATOM 772 N N . ARG A 1 101 ? 10.153 -0.465 -2.463 1.00 96.19 101 ARG A N 1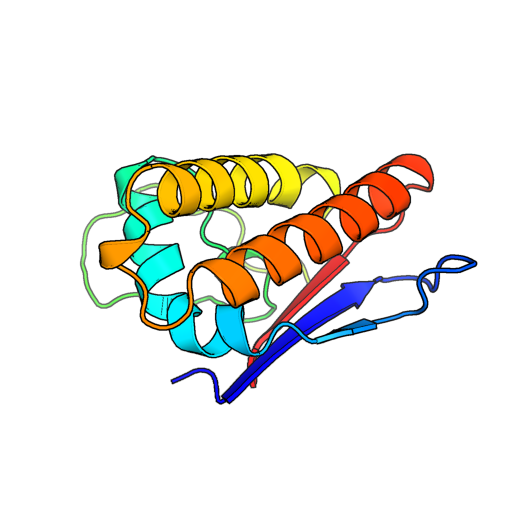
ATOM 773 C CA . ARG A 1 101 ? 10.097 -1.533 -1.450 1.00 96.19 101 ARG A CA 1
ATOM 774 C C . ARG A 1 101 ? 9.980 -1.005 -0.022 1.00 96.19 101 ARG A C 1
ATOM 776 O O . ARG A 1 101 ? 9.298 -1.599 0.804 1.00 96.19 101 ARG A O 1
ATOM 783 N N . LYS A 1 102 ? 10.627 0.127 0.284 1.00 96.38 102 LYS A N 1
ATOM 784 C CA . LYS A 1 102 ? 10.472 0.780 1.592 1.00 96.38 102 LYS A CA 1
ATOM 785 C C . LYS A 1 102 ? 9.028 1.244 1.804 1.00 96.38 102 LYS A C 1
ATOM 787 O O . LYS A 1 102 ? 8.505 1.074 2.897 1.00 96.38 102 LYS A O 1
ATOM 792 N N . GLU A 1 103 ? 8.408 1.809 0.772 1.00 95.69 103 GLU A N 1
ATOM 793 C CA . GLU A 1 103 ? 6.999 2.203 0.815 1.00 95.69 103 GLU A CA 1
ATOM 794 C C . GLU A 1 103 ? 6.081 0.979 0.927 1.00 95.69 103 GLU A C 1
ATOM 796 O O . GLU A 1 103 ? 5.177 1.008 1.751 1.00 95.69 103 GLU A O 1
ATOM 801 N N . PHE A 1 104 ? 6.353 -0.128 0.220 1.00 96.44 104 PHE A N 1
ATOM 802 C CA . PHE A 1 104 ? 5.606 -1.383 0.406 1.00 96.44 104 PHE A CA 1
ATOM 803 C C . PHE A 1 104 ? 5.662 -1.854 1.855 1.00 96.44 104 PHE A C 1
ATOM 805 O O . PHE A 1 104 ? 4.619 -2.047 2.467 1.00 96.44 104 PHE A O 1
ATOM 812 N N . ALA A 1 105 ? 6.863 -1.968 2.425 1.00 95.88 105 ALA A N 1
ATOM 813 C CA . ALA A 1 105 ? 7.034 -2.389 3.811 1.00 95.88 105 ALA A CA 1
ATOM 814 C C . ALA A 1 105 ? 6.307 -1.462 4.801 1.00 95.88 105 ALA A C 1
ATOM 816 O O . ALA A 1 105 ? 5.744 -1.934 5.783 1.00 95.88 105 ALA A O 1
ATOM 817 N N . GLN A 1 106 ? 6.301 -0.152 4.538 1.00 95.25 106 GLN A N 1
ATOM 818 C CA . GLN A 1 106 ? 5.593 0.816 5.368 1.00 95.25 106 GLN A CA 1
ATOM 819 C C . GLN A 1 106 ? 4.073 0.645 5.274 1.00 95.25 106 GLN A C 1
ATOM 821 O O . GLN A 1 106 ? 3.422 0.553 6.308 1.00 95.25 106 GLN A O 1
ATOM 826 N N . LEU A 1 107 ? 3.505 0.583 4.066 1.00 95.44 107 LEU A N 1
ATOM 827 C CA . LEU A 1 107 ? 2.059 0.426 3.893 1.00 95.44 107 LEU A CA 1
ATOM 828 C C . LEU A 1 107 ? 1.563 -0.932 4.401 1.00 95.44 107 LEU A C 1
ATOM 830 O O . LEU A 1 107 ? 0.510 -0.986 5.023 1.00 95.44 107 LEU A O 1
ATOM 834 N N . ILE A 1 108 ? 2.335 -2.004 4.192 1.00 96.19 108 ILE A N 1
ATOM 835 C CA . ILE A 1 108 ? 2.046 -3.334 4.745 1.00 96.19 108 ILE A CA 1
ATOM 836 C C . ILE A 1 108 ? 1.976 -3.258 6.268 1.00 96.19 108 ILE A C 1
ATOM 838 O O . ILE A 1 108 ? 0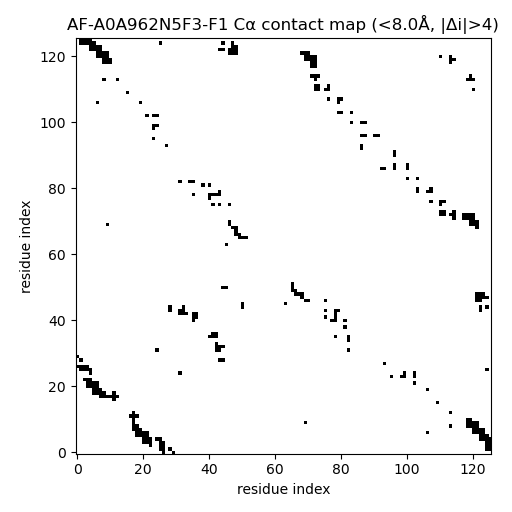.961 -3.639 6.830 1.00 96.19 108 ILE A O 1
ATOM 842 N N . ALA A 1 109 ? 2.987 -2.688 6.933 1.00 95.19 109 ALA A N 1
ATOM 843 C CA . ALA A 1 109 ? 2.986 -2.573 8.392 1.00 95.19 109 ALA A CA 1
ATOM 844 C C . ALA A 1 109 ? 1.797 -1.748 8.920 1.00 95.19 109 ALA A C 1
ATOM 846 O O . ALA A 1 109 ? 1.225 -2.072 9.959 1.00 95.19 109 ALA A O 1
ATOM 847 N N . ILE A 1 110 ? 1.404 -0.693 8.197 1.00 95.06 110 ILE A N 1
ATOM 848 C CA . ILE A 1 110 ? 0.229 0.119 8.535 1.00 95.06 110 ILE A CA 1
ATOM 849 C C . ILE A 1 110 ? -1.057 -0.702 8.408 1.00 95.06 110 ILE A C 1
ATOM 851 O O . ILE A 1 110 ? -1.890 -0.665 9.309 1.00 95.06 110 ILE A O 1
ATOM 855 N N . LEU A 1 111 ? -1.222 -1.451 7.317 1.00 95.31 111 LEU A N 1
ATOM 856 C CA . LEU A 1 111 ? -2.418 -2.259 7.086 1.00 95.31 111 LEU A CA 1
ATOM 857 C C . LEU A 1 111 ? -2.487 -3.498 7.976 1.00 95.31 111 LEU A C 1
ATOM 859 O O . LEU A 1 111 ? -3.575 -3.857 8.404 1.00 95.31 111 LEU A O 1
ATOM 863 N N . GLU A 1 112 ? -1.360 -4.124 8.310 1.00 95.44 112 GLU A N 1
ATOM 864 C CA . GLU A 1 112 ? -1.308 -5.187 9.318 1.00 95.44 112 GLU A CA 1
ATOM 865 C C . GLU A 1 112 ? -1.817 -4.655 10.660 1.00 95.44 112 GLU A C 1
ATOM 867 O O . GLU A 1 112 ? -2.684 -5.263 11.285 1.00 95.44 112 GLU A O 1
ATOM 872 N N . ARG A 1 113 ? -1.358 -3.463 11.063 1.00 94.62 113 ARG A N 1
ATOM 873 C CA . ARG A 1 113 ? -1.835 -2.824 12.289 1.00 94.62 113 ARG A CA 1
ATOM 874 C C . ARG A 1 113 ? -3.317 -2.444 12.212 1.00 94.62 113 ARG A C 1
ATOM 876 O O . ARG A 1 113 ? -4.054 -2.670 13.167 1.00 94.62 113 ARG A O 1
ATOM 883 N N . ALA A 1 114 ? -3.765 -1.903 11.082 1.00 93.94 114 ALA A N 1
ATOM 884 C CA . ALA A 1 114 ? -5.171 -1.578 10.867 1.00 93.94 114 ALA A CA 1
ATOM 885 C C . ALA A 1 114 ? -6.064 -2.826 10.891 1.00 93.94 114 ALA A C 1
ATOM 887 O O . ALA A 1 114 ? -7.140 -2.789 11.482 1.00 93.94 114 ALA A O 1
ATOM 888 N N . ALA A 1 115 ? -5.595 -3.951 10.348 1.00 94.19 115 ALA A N 1
ATOM 889 C CA . ALA A 1 115 ? -6.293 -5.230 10.418 1.00 94.19 115 ALA A CA 1
ATOM 890 C C . ALA A 1 115 ? -6.410 -5.738 11.864 1.00 94.19 115 ALA A C 1
ATOM 892 O O . ALA A 1 115 ? -7.489 -6.166 12.273 1.00 94.19 115 ALA A O 1
ATOM 893 N N . GLU A 1 116 ? -5.343 -5.630 12.666 1.00 94.50 116 GLU A N 1
ATOM 894 C CA . GLU A 1 116 ? -5.366 -5.994 14.091 1.00 94.50 116 GLU A CA 1
ATOM 895 C C . GLU A 1 116 ? -6.405 -5.195 14.897 1.00 94.50 116 GLU A C 1
ATOM 897 O O . GLU A 1 116 ? -7.009 -5.733 15.828 1.00 94.50 116 GLU A O 1
ATOM 902 N N . GLU A 1 117 ? -6.616 -3.924 14.547 1.00 93.25 117 GLU A N 1
ATOM 903 C CA . GLU A 1 117 ? -7.555 -3.021 15.227 1.00 93.25 117 GLU A CA 1
ATOM 904 C C . GLU A 1 117 ? -8.950 -2.973 14.576 1.00 93.25 117 GLU A C 1
ATOM 906 O O . GLU A 1 117 ? -9.868 -2.363 15.122 1.00 93.25 117 GLU A O 1
ATOM 911 N N . GLY A 1 118 ? -9.146 -3.650 13.439 1.00 93.06 118 GLY A N 1
ATOM 912 C CA . GLY A 1 118 ? -10.400 -3.625 12.681 1.00 93.06 118 GLY A CA 1
ATOM 913 C C . GLY A 1 118 ? -10.683 -2.287 11.987 1.00 93.06 118 GLY A C 1
ATOM 914 O O . GLY A 1 118 ? -11.835 -2.001 11.660 1.00 93.06 118 GLY A O 1
ATOM 915 N N . VAL A 1 119 ? -9.650 -1.473 11.768 1.00 93.81 119 VAL A N 1
ATOM 916 C CA . VAL A 1 119 ? -9.732 -0.168 11.105 1.00 93.81 119 VAL A CA 1
ATOM 917 C C . VAL A 1 119 ? -9.697 -0.360 9.592 1.00 93.81 119 VAL A C 1
ATOM 919 O O . VAL A 1 119 ? -8.856 -1.080 9.047 1.00 93.81 119 VAL A O 1
ATOM 922 N N . ARG A 1 120 ? -10.626 0.293 8.894 1.00 94.69 120 ARG A N 1
ATOM 923 C CA . ARG A 1 120 ? -10.694 0.272 7.430 1.00 94.69 120 ARG A CA 1
ATOM 924 C C . ARG A 1 120 ? -9.761 1.306 6.819 1.00 94.69 120 ARG A C 1
ATOM 926 O O . ARG A 1 120 ? -9.326 2.243 7.482 1.00 94.69 120 ARG A O 1
ATOM 933 N N . PHE A 1 121 ? -9.463 1.147 5.539 1.00 94.38 121 PHE A N 1
ATOM 934 C CA . PHE A 1 121 ? -8.570 2.038 4.810 1.00 94.38 121 PHE A CA 1
ATOM 935 C C . PHE A 1 121 ? -9.118 2.369 3.424 1.00 94.38 121 PHE A C 1
ATOM 937 O O . PHE A 1 121 ? -10.037 1.724 2.923 1.00 94.38 121 PHE A O 1
ATOM 944 N N . ARG A 1 122 ? -8.513 3.361 2.784 1.00 93.31 122 ARG A N 1
ATOM 945 C CA . ARG A 1 122 ? -8.632 3.608 1.348 1.00 93.31 122 ARG 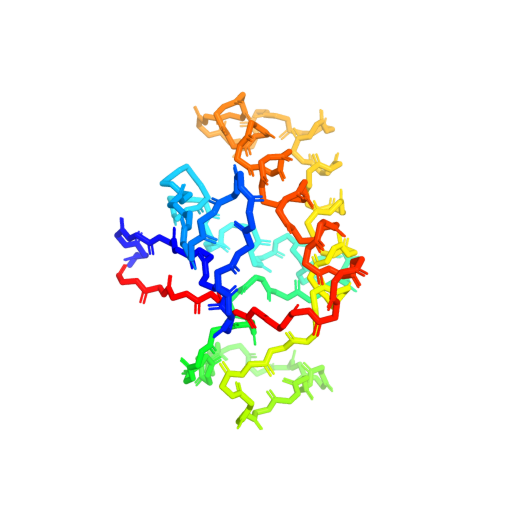A CA 1
ATOM 946 C C . ARG A 1 122 ? -7.345 4.208 0.813 1.00 93.31 122 ARG A C 1
ATOM 948 O O . ARG A 1 122 ? -6.558 4.773 1.575 1.00 93.31 122 ARG A O 1
ATOM 955 N N . PHE A 1 123 ? -7.151 4.134 -0.496 1.00 92.00 123 PHE A N 1
ATOM 956 C CA . PHE A 1 123 ? -6.156 4.964 -1.160 1.00 92.00 123 PHE A CA 1
ATOM 957 C C . PHE A 1 123 ? -6.783 6.258 -1.675 1.00 92.00 123 PHE A C 1
ATOM 959 O O . PHE A 1 123 ? -7.895 6.263 -2.190 1.00 92.00 123 PHE A O 1
ATOM 966 N N . GLU A 1 124 ? -6.043 7.353 -1.589 1.00 89.62 124 GLU A N 1
ATOM 967 C CA . GLU A 1 124 ? -6.333 8.586 -2.312 1.00 89.62 124 GLU A CA 1
ATOM 968 C C . GLU A 1 124 ? -5.237 8.820 -3.346 1.00 89.62 124 GLU A C 1
ATOM 970 O O . GLU A 1 124 ? -4.045 8.671 -3.066 1.00 89.62 124 GLU A O 1
ATOM 975 N N . ILE A 1 125 ? -5.660 9.123 -4.571 1.00 87.19 125 ILE A N 1
ATOM 976 C CA . ILE A 1 125 ? -4.783 9.336 -5.717 1.00 87.19 125 ILE A CA 1
ATOM 977 C C . ILE A 1 125 ? -5.047 10.757 -6.204 1.00 87.19 125 ILE A C 1
ATOM 979 O O . ILE A 1 125 ? -6.165 11.056 -6.623 1.00 87.19 125 ILE A O 1
ATOM 983 N N .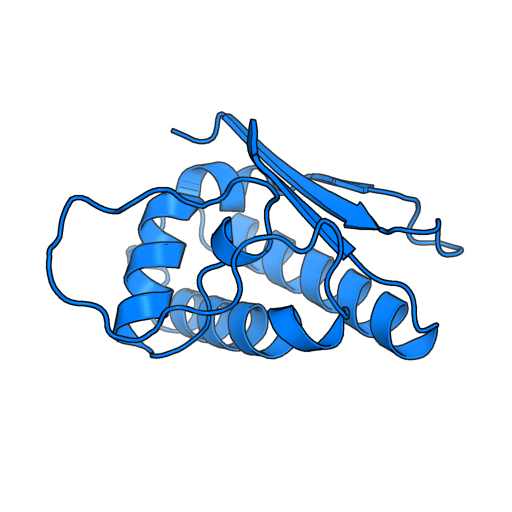 GLU A 1 126 ? -4.024 11.605 -6.150 1.00 80.81 126 GLU A N 1
ATOM 984 C CA . GLU A 1 126 ? -4.066 12.993 -6.636 1.00 80.81 126 GLU A CA 1
ATOM 985 C C . GLU A 1 126 ? -3.191 13.166 -7.876 1.00 80.81 126 GLU A C 1
ATOM 987 O O . GLU A 1 126 ? -2.136 12.489 -7.954 1.00 80.81 126 GLU A O 1
#